Protein AF-A0A6C0EX97-F1 (afdb_monomer_lite)

Sequence (142 aa):
MNKRNRVCPNDDPIFTKLFYKIGMLQKNMSPTEVVSMRMQVYYCVCIIIRAAIVVAIYHWRNSIVMRVLVFIGAMIGVVNLGSRMNSGTQWWSKKFQFVMSIIIVLTVIFTQLKMVDSCAMSIAMLVSLLGGVVQSFVVGFC

pLDDT: mean 72.37, std 12.92, range [32.94, 87.44]

Foldseek 3Di:
DDPPDPPVPCPPVVLVVVCVVVVVDDPPDDPVVSVVSSLVVVLVVVLVVLVVLLVVCVVCLVPPVNLVVLLVVLVCLQVVLVVCQPDDDCNVVSVLSNVLSVVLNVQSVCVVVVVDPSVVNSVSSVVSSVVSVVCSVPDDDD

Secondary structure (DSSP, 8-state):
--------S---HHHHHHHHHTTSS-TT--HHHHHHHHHHHHHHHHHHHHHHHHHHHHHHTT-HHHHHHHHHHHHHHHHHHHTTTTSSS-HHHHHHHHHHHHHHHHHHHHHHTTSS-THHHHHHHHHHHHHHHHHHHH----

Radius of gyration: 17.91 Å; chains: 1; bounding box: 39×33×51 Å

Structure (mmCIF, N/CA/C/O backbone):
data_AF-A0A6C0EX97-F1
#
_entry.id   AF-A0A6C0EX97-F1
#
loop_
_atom_site.group_PDB
_atom_site.id
_atom_site.type_symbol
_atom_site.label_atom_id
_atom_site.label_alt_id
_atom_site.label_comp_id
_atom_site.label_asym_id
_atom_site.label_entity_id
_atom_site.label_seq_id
_atom_site.pdbx_PDB_ins_code
_atom_site.Cartn_x
_atom_site.Cartn_y
_atom_site.Cartn_z
_atom_site.occupancy
_atom_site.B_iso_or_equiv
_atom_site.auth_seq_id
_atom_site.auth_comp_id
_atom_site.auth_asym_id
_atom_site.auth_atom_id
_atom_site.pdbx_PDB_model_num
ATOM 1 N N . MET A 1 1 ? 20.251 16.235 -23.180 1.00 37.28 1 MET A N 1
ATOM 2 C CA . MET A 1 1 ? 20.378 15.334 -22.008 1.00 37.28 1 MET A CA 1
ATOM 3 C C . MET A 1 1 ? 20.328 13.885 -22.480 1.00 37.28 1 MET A C 1
ATOM 5 O O . MET A 1 1 ? 19.363 13.490 -23.121 1.00 37.28 1 MET A O 1
ATOM 9 N N . ASN A 1 2 ? 21.413 13.143 -22.257 1.00 32.94 2 ASN A N 1
ATOM 10 C CA . ASN A 1 2 ? 21.724 11.854 -22.880 1.00 32.94 2 ASN A CA 1
ATOM 11 C C . ASN A 1 2 ? 20.900 10.708 -22.242 1.00 32.94 2 ASN A C 1
ATOM 13 O O . ASN A 1 2 ? 21.074 10.406 -21.067 1.00 32.94 2 ASN A O 1
ATOM 17 N N . LYS A 1 3 ? 19.975 10.099 -23.001 1.00 38.16 3 LYS A N 1
ATOM 18 C CA . LYS A 1 3 ? 19.034 9.029 -22.581 1.00 38.16 3 LYS A CA 1
ATOM 19 C C . LYS A 1 3 ? 19.608 7.605 -22.748 1.00 38.16 3 LYS A C 1
ATOM 21 O O . LYS A 1 3 ? 18.860 6.671 -23.017 1.00 38.16 3 LYS A O 1
ATOM 26 N N . ARG A 1 4 ? 20.922 7.406 -22.642 1.00 35.78 4 ARG A N 1
ATOM 27 C CA . ARG A 1 4 ? 21.522 6.060 -22.693 1.00 35.78 4 ARG A CA 1
ATOM 28 C C . ARG A 1 4 ? 21.965 5.670 -21.288 1.00 35.78 4 ARG A C 1
ATOM 30 O O . ARG A 1 4 ? 22.695 6.425 -20.661 1.00 35.78 4 ARG A O 1
ATOM 37 N N . ASN A 1 5 ? 21.516 4.506 -20.829 1.00 37.16 5 ASN A N 1
ATOM 38 C CA . ASN A 1 5 ? 21.874 3.864 -19.557 1.00 37.16 5 ASN A CA 1
ATOM 39 C C . ASN A 1 5 ? 21.140 4.363 -18.305 1.00 37.16 5 ASN A C 1
ATOM 41 O O . ASN A 1 5 ? 21.756 4.619 -17.276 1.00 37.16 5 ASN A O 1
ATOM 45 N N . ARG A 1 6 ? 19.803 4.375 -18.332 1.00 42.00 6 ARG A N 1
ATOM 46 C CA . ARG A 1 6 ? 19.059 4.071 -17.100 1.00 42.00 6 ARG A CA 1
ATOM 47 C C . ARG A 1 6 ? 18.862 2.563 -17.023 1.00 42.00 6 ARG A C 1
ATOM 49 O O . ARG A 1 6 ? 17.810 2.040 -17.363 1.00 42.00 6 ARG A O 1
ATOM 56 N N . VAL A 1 7 ? 19.939 1.865 -16.663 1.00 44.94 7 VAL A N 1
ATOM 57 C CA . VAL A 1 7 ? 19.837 0.505 -16.130 1.00 44.94 7 VAL A CA 1
ATOM 58 C C . VAL A 1 7 ? 19.108 0.672 -14.806 1.00 44.94 7 VAL A C 1
ATOM 60 O O . VAL A 1 7 ? 19.675 1.237 -13.873 1.00 44.94 7 VAL A O 1
ATOM 63 N N . CYS A 1 8 ? 17.831 0.292 -14.745 1.00 46.88 8 CYS A N 1
ATOM 64 C CA . CYS A 1 8 ? 17.110 0.290 -13.481 1.00 46.88 8 CYS A CA 1
ATOM 65 C C . CYS A 1 8 ? 17.866 -0.660 -12.536 1.00 46.88 8 CYS A C 1
ATOM 67 O O . CYS A 1 8 ? 17.976 -1.845 -12.847 1.00 46.88 8 CYS A O 1
ATOM 69 N N . PRO A 1 9 ? 18.410 -0.177 -11.406 1.00 41.78 9 PRO A N 1
ATOM 70 C CA . PRO A 1 9 ? 19.334 -0.955 -10.574 1.00 41.78 9 PRO A CA 1
ATOM 71 C C . PRO A 1 9 ? 18.687 -2.163 -9.872 1.00 41.78 9 PRO A C 1
ATOM 73 O O . PRO A 1 9 ? 19.390 -2.940 -9.239 1.00 41.78 9 PRO A O 1
ATOM 76 N N . ASN A 1 10 ? 17.370 -2.345 -10.006 1.00 46.00 10 ASN A N 1
ATOM 77 C CA . ASN A 1 10 ? 16.609 -3.461 -9.447 1.00 46.00 10 ASN A CA 1
ATOM 78 C C . ASN A 1 10 ? 15.980 -4.303 -10.568 1.00 46.00 10 ASN A C 1
ATOM 80 O O . ASN A 1 10 ? 14.757 -4.395 -10.685 1.00 46.00 10 ASN A O 1
ATOM 84 N N . ASP A 1 11 ? 16.809 -4.885 -11.432 1.00 50.69 11 ASP A N 1
ATOM 85 C CA . ASP A 1 11 ? 16.367 -5.930 -12.354 1.00 50.69 11 ASP A CA 1
ATOM 86 C C . ASP A 1 11 ? 16.189 -7.221 -11.541 1.00 50.69 11 ASP A C 1
ATOM 88 O O . ASP A 1 11 ? 17.135 -7.980 -11.358 1.00 50.69 11 ASP A O 1
ATOM 92 N N . ASP A 1 12 ? 15.004 -7.425 -10.958 1.00 55.88 12 ASP A N 1
ATOM 93 C CA . ASP A 1 12 ? 14.705 -8.631 -10.181 1.00 55.88 12 ASP A CA 1
ATOM 94 C C . ASP A 1 12 ? 14.664 -9.847 -11.129 1.00 55.88 12 ASP A C 1
ATOM 96 O O . ASP A 1 12 ? 13.687 -10.033 -11.871 1.00 55.88 12 ASP A O 1
ATOM 100 N N . PRO A 1 13 ? 15.696 -10.714 -11.137 1.00 61.38 13 PRO A N 1
ATOM 101 C CA . PRO A 1 13 ? 15.875 -11.712 -12.191 1.00 61.38 13 PRO A CA 1
ATOM 102 C C . PRO A 1 13 ? 14.784 -12.790 -12.161 1.00 61.38 13 PRO A C 1
ATOM 104 O O . PRO A 1 13 ? 14.502 -13.432 -13.175 1.00 61.38 13 PRO A O 1
ATOM 107 N N . ILE A 1 14 ? 14.146 -12.983 -11.005 1.00 66.75 14 ILE A N 1
ATOM 108 C CA . ILE A 1 14 ? 13.023 -13.906 -10.813 1.00 66.75 14 ILE A CA 1
ATOM 109 C C . ILE A 1 14 ? 11.767 -13.360 -11.496 1.00 66.75 14 ILE A C 1
ATOM 111 O O . ILE A 1 14 ? 11.105 -14.083 -12.240 1.00 66.75 14 ILE A O 1
ATOM 115 N N . PHE A 1 15 ? 11.471 -12.077 -11.290 1.00 63.09 15 PHE A N 1
ATOM 116 C CA . PHE A 1 15 ? 10.287 -11.418 -11.838 1.00 63.09 15 PHE A CA 1
ATOM 117 C C . PHE A 1 15 ? 10.378 -11.331 -13.367 1.00 63.09 15 PHE A C 1
ATOM 119 O O . PHE A 1 15 ? 9.434 -11.667 -14.080 1.00 63.09 15 PHE A O 1
ATOM 126 N N . THR A 1 16 ? 11.570 -11.019 -13.877 1.00 64.94 16 THR A N 1
ATOM 127 C CA . THR A 1 16 ? 11.908 -11.060 -15.304 1.00 64.94 16 THR A CA 1
ATOM 128 C C . THR A 1 16 ? 11.653 -12.430 -15.927 1.00 64.94 16 THR A C 1
ATOM 130 O O . THR A 1 16 ? 10.968 -12.534 -16.945 1.00 64.94 16 THR A O 1
ATOM 133 N N . LYS A 1 17 ? 12.175 -13.501 -15.313 1.00 68.50 17 LYS A N 1
ATOM 134 C CA . LYS A 1 17 ? 11.984 -14.878 -15.795 1.00 68.50 17 LYS A CA 1
ATOM 135 C C . LYS A 1 17 ? 10.520 -15.299 -15.762 1.00 68.50 17 LYS A C 1
ATOM 137 O O . LYS A 1 17 ? 10.087 -16.005 -16.671 1.00 68.50 17 LYS A O 1
ATOM 142 N N . LEU A 1 18 ? 9.770 -14.874 -14.744 1.00 71.06 18 LEU A N 1
ATOM 143 C CA . LEU A 1 18 ? 8.338 -15.129 -14.662 1.00 71.06 18 LEU A CA 1
ATOM 144 C C . LEU A 1 18 ? 7.636 -14.499 -15.867 1.00 71.06 18 LEU A C 1
ATOM 146 O O . LEU A 1 18 ? 7.003 -15.228 -16.616 1.00 71.06 18 LEU A O 1
ATOM 150 N N . PHE A 1 19 ? 7.839 -13.205 -16.128 1.00 70.81 19 PHE A N 1
ATOM 151 C CA . PHE A 1 19 ? 7.210 -12.496 -17.248 1.00 70.81 19 PHE A CA 1
ATOM 152 C C . PHE A 1 19 ? 7.517 -13.081 -18.631 1.00 70.81 19 PHE A C 1
ATOM 154 O O . PHE A 1 19 ? 6.626 -13.130 -19.480 1.00 70.81 19 PHE A O 1
ATOM 161 N N . TYR A 1 20 ? 8.740 -13.572 -18.850 1.00 71.56 20 TYR A N 1
ATOM 162 C CA . TYR A 1 20 ? 9.070 -14.319 -20.067 1.00 71.56 20 TYR A CA 1
ATOM 163 C C . TYR A 1 20 ? 8.317 -15.656 -20.156 1.00 71.56 20 TYR A C 1
ATOM 165 O O . TYR A 1 20 ? 7.887 -16.036 -21.240 1.00 71.56 20 TYR A O 1
ATOM 173 N N . LYS A 1 21 ? 8.115 -16.364 -19.034 1.00 73.75 21 LYS A N 1
ATOM 174 C CA . LYS A 1 21 ? 7.358 -17.630 -19.002 1.00 73.75 21 LYS A CA 1
ATOM 175 C C . LYS A 1 21 ? 5.861 -17.448 -19.255 1.00 73.75 21 LYS A C 1
ATOM 177 O O . LYS A 1 21 ? 5.267 -18.303 -19.896 1.00 73.75 21 LYS A O 1
ATOM 182 N N . ILE A 1 22 ? 5.260 -16.358 -18.773 1.00 75.56 22 ILE A N 1
ATOM 183 C CA . ILE A 1 22 ? 3.832 -16.044 -19.002 1.00 75.56 22 ILE A CA 1
ATOM 184 C C . ILE A 1 22 ? 3.579 -15.430 -20.390 1.00 75.56 22 ILE A C 1
ATOM 186 O O . ILE A 1 22 ? 2.448 -15.074 -20.701 1.00 75.56 22 ILE A O 1
ATOM 190 N N . GLY A 1 23 ? 4.617 -15.275 -21.223 1.00 71.31 23 GLY A N 1
ATOM 191 C CA . GLY A 1 23 ? 4.503 -14.723 -22.577 1.00 71.31 23 GLY A CA 1
ATOM 192 C C . GLY A 1 23 ? 4.262 -13.211 -22.635 1.00 71.31 23 GLY A C 1
ATOM 193 O O . GLY A 1 23 ? 4.012 -12.677 -23.711 1.00 71.31 23 GLY A O 1
ATOM 194 N N . MET A 1 24 ? 4.354 -12.508 -21.502 1.00 67.38 24 MET A N 1
ATOM 195 C CA . MET A 1 24 ? 4.162 -11.054 -21.431 1.00 67.38 24 MET A CA 1
ATOM 196 C C . MET A 1 24 ? 5.375 -10.258 -21.928 1.00 67.38 24 MET A C 1
ATOM 198 O O . MET A 1 24 ? 5.216 -9.114 -22.338 1.00 67.38 24 MET A O 1
ATOM 202 N N . LEU A 1 25 ? 6.579 -10.842 -21.900 1.00 68.62 25 LEU A N 1
ATOM 203 C CA . LEU A 1 25 ? 7.792 -10.249 -22.474 1.00 68.62 25 LEU A CA 1
ATOM 204 C C . LEU A 1 25 ? 8.284 -11.092 -23.653 1.00 68.62 25 LEU A C 1
ATOM 206 O O . LEU A 1 25 ? 8.383 -12.315 -23.550 1.00 68.62 25 LEU A O 1
ATOM 210 N N . GLN A 1 26 ? 8.642 -10.438 -24.758 1.00 71.56 26 GLN A N 1
ATOM 211 C CA . GLN A 1 26 ? 9.223 -11.092 -25.934 1.00 71.56 26 GLN A CA 1
ATOM 212 C C . GLN A 1 26 ? 10.745 -10.915 -25.965 1.00 71.56 26 GLN A C 1
ATOM 214 O O . GLN A 1 26 ? 11.262 -9.860 -25.602 1.00 71.56 26 GLN A O 1
ATOM 219 N N . LYS A 1 27 ? 11.474 -11.940 -26.436 1.00 62.53 27 LYS A N 1
ATOM 220 C CA . LYS A 1 27 ? 12.954 -11.967 -26.478 1.00 62.53 27 LYS A CA 1
ATOM 221 C C . LYS A 1 27 ? 13.600 -10.811 -27.264 1.00 62.53 27 LYS A C 1
ATOM 223 O O . LYS A 1 27 ? 14.775 -10.550 -27.042 1.00 62.53 27 LYS A O 1
ATOM 228 N N . ASN A 1 28 ? 12.851 -10.130 -28.137 1.00 67.31 28 ASN A N 1
ATOM 229 C CA . ASN A 1 28 ? 13.343 -9.050 -29.003 1.00 67.31 28 ASN A CA 1
ATOM 230 C C . ASN A 1 28 ? 12.843 -7.644 -28.606 1.00 67.31 28 ASN A C 1
ATOM 232 O O . ASN A 1 28 ? 12.992 -6.711 -29.390 1.00 67.31 28 ASN A O 1
ATOM 236 N N . MET A 1 29 ? 12.239 -7.469 -27.424 1.00 67.19 29 MET A N 1
ATOM 237 C CA . MET A 1 29 ? 11.826 -6.139 -26.950 1.00 67.19 29 MET A CA 1
ATOM 238 C C . MET A 1 29 ? 13.029 -5.273 -26.573 1.00 67.19 29 MET A C 1
ATOM 240 O O . MET A 1 29 ? 14.013 -5.760 -26.007 1.00 67.19 29 MET A O 1
ATOM 244 N N . SER A 1 30 ? 12.931 -3.967 -26.830 1.00 72.00 30 SER A N 1
ATOM 245 C CA . SER A 1 30 ? 13.959 -3.030 -26.385 1.00 72.00 30 SER A CA 1
ATOM 246 C C . SER A 1 30 ? 14.011 -2.981 -24.845 1.00 72.00 30 SER A C 1
ATOM 248 O O . SER A 1 30 ? 12.971 -3.097 -24.187 1.00 72.00 30 SER A O 1
ATOM 250 N N . PRO A 1 31 ? 15.186 -2.760 -24.222 1.00 67.06 31 PRO A N 1
ATOM 251 C CA . PRO A 1 31 ? 15.304 -2.676 -22.761 1.00 67.06 31 PRO A CA 1
ATOM 252 C C . PRO A 1 31 ? 14.346 -1.652 -22.134 1.00 67.06 31 PRO A C 1
ATOM 254 O O . PRO A 1 31 ? 13.841 -1.847 -21.032 1.00 67.06 31 PRO A O 1
ATOM 257 N N . THR A 1 32 ? 14.053 -0.576 -22.863 1.00 67.50 32 THR A N 1
ATOM 258 C CA . THR A 1 32 ? 13.105 0.470 -22.472 1.00 67.50 32 THR A CA 1
ATOM 259 C C . THR A 1 32 ? 11.654 -0.008 -22.412 1.00 67.50 32 THR A C 1
ATOM 261 O O . THR A 1 32 ? 10.930 0.395 -21.505 1.00 67.50 32 THR A O 1
ATOM 264 N N . GLU A 1 33 ? 11.229 -0.880 -23.329 1.00 68.62 33 GLU A N 1
ATOM 265 C CA . GLU A 1 33 ? 9.872 -1.450 -23.339 1.00 68.62 33 GLU A CA 1
ATOM 266 C C . GLU A 1 33 ? 9.697 -2.518 -22.260 1.00 68.62 33 GLU A C 1
ATOM 268 O O . GLU A 1 33 ? 8.659 -2.599 -21.607 1.00 68.62 33 GLU A O 1
ATOM 273 N N . VAL A 1 34 ? 10.746 -3.304 -22.009 1.00 68.00 34 VAL A N 1
ATOM 274 C CA . VAL A 1 34 ? 10.740 -4.299 -20.931 1.00 68.00 34 VAL A CA 1
ATOM 275 C C . VAL A 1 34 ? 10.548 -3.618 -19.571 1.00 68.00 34 VAL A C 1
ATOM 277 O O . VAL A 1 34 ? 9.755 -4.080 -18.749 1.00 68.00 34 VAL A O 1
ATOM 280 N N . VAL A 1 35 ? 11.244 -2.502 -19.332 1.00 67.06 35 VAL A N 1
ATOM 281 C CA . VAL A 1 35 ? 11.113 -1.727 -18.090 1.00 67.06 35 VAL A CA 1
ATOM 282 C C . VAL A 1 35 ? 9.720 -1.102 -17.966 1.00 67.06 35 VAL A C 1
ATOM 284 O O . VAL A 1 35 ? 9.115 -1.191 -16.895 1.00 67.06 35 VAL A O 1
ATOM 287 N N . SER A 1 36 ? 9.174 -0.520 -19.041 1.00 69.31 36 SER A N 1
ATOM 288 C CA . SER A 1 36 ? 7.849 0.112 -18.997 1.00 69.31 36 SER A CA 1
ATOM 289 C C . SER A 1 36 ? 6.721 -0.900 -18.764 1.00 69.31 36 SER A C 1
ATOM 291 O O . SER A 1 36 ? 5.843 -0.640 -17.940 1.00 69.31 36 SER A O 1
ATOM 293 N N . MET A 1 37 ? 6.770 -2.082 -19.392 1.00 68.94 37 MET A N 1
ATOM 294 C CA . MET A 1 37 ? 5.772 -3.134 -19.162 1.00 68.94 37 MET A CA 1
ATOM 295 C C . MET A 1 37 ? 5.826 -3.680 -17.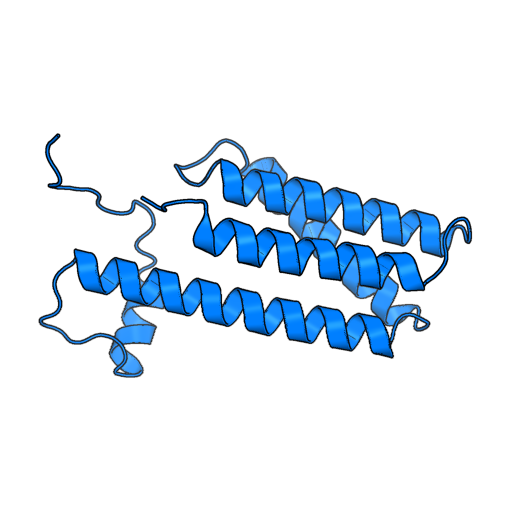736 1.00 68.94 37 MET A C 1
ATOM 297 O O . MET A 1 37 ? 4.789 -3.817 -17.089 1.00 68.94 37 MET A O 1
ATOM 301 N N . ARG A 1 38 ? 7.021 -3.952 -17.199 1.00 68.69 38 ARG A N 1
ATOM 302 C CA . ARG A 1 38 ? 7.151 -4.413 -15.806 1.00 68.69 38 ARG A CA 1
ATOM 303 C C . ARG A 1 38 ? 6.616 -3.389 -14.818 1.00 68.69 38 ARG A C 1
ATOM 305 O O . ARG A 1 38 ? 5.944 -3.763 -13.860 1.00 68.69 38 ARG A O 1
ATOM 312 N N . MET A 1 39 ? 6.895 -2.112 -15.068 1.00 67.50 39 MET A N 1
ATOM 313 C CA . MET A 1 39 ? 6.379 -1.011 -14.268 1.00 67.50 39 MET A CA 1
ATOM 314 C C . MET A 1 39 ? 4.846 -1.003 -14.294 1.00 67.50 39 MET A C 1
ATOM 316 O O . MET A 1 39 ? 4.221 -1.030 -13.235 1.00 67.50 39 MET A O 1
ATOM 320 N N . GLN A 1 40 ? 4.236 -1.048 -15.481 1.00 70.81 40 GLN A N 1
ATOM 321 C CA . GLN A 1 40 ? 2.779 -1.073 -15.629 1.00 70.81 40 GLN A CA 1
ATOM 322 C C . GLN A 1 40 ? 2.133 -2.262 -14.916 1.00 70.81 40 GLN A C 1
ATOM 324 O O . GLN A 1 40 ? 1.155 -2.072 -14.194 1.00 70.81 40 GLN A O 1
ATOM 329 N N . VAL A 1 41 ? 2.683 -3.471 -15.061 1.00 73.56 41 VAL A N 1
ATOM 330 C CA . VAL A 1 41 ? 2.114 -4.651 -14.396 1.00 73.56 41 VAL A CA 1
ATOM 331 C C . VAL A 1 41 ? 2.267 -4.556 -12.882 1.00 73.56 41 VAL A C 1
ATOM 333 O O . VAL A 1 41 ? 1.308 -4.829 -12.164 1.00 73.56 41 VAL A O 1
ATOM 336 N N . TYR A 1 42 ? 3.426 -4.122 -12.379 1.00 71.06 42 TYR A N 1
ATOM 337 C CA . TYR A 1 42 ? 3.623 -3.935 -10.942 1.00 71.06 42 TYR A CA 1
ATOM 338 C C . TYR A 1 42 ? 2.603 -2.947 -10.359 1.00 71.06 42 TYR A C 1
ATOM 340 O O . TYR A 1 42 ? 1.996 -3.223 -9.323 1.00 71.06 42 TYR A O 1
ATOM 348 N N . TYR A 1 43 ? 2.348 -1.831 -11.049 1.00 70.12 43 TYR A N 1
ATOM 349 C CA . TYR A 1 43 ? 1.319 -0.874 -10.643 1.00 70.12 43 TYR A CA 1
ATOM 350 C C . TYR A 1 43 ? -0.083 -1.443 -10.707 1.00 70.12 43 TYR A C 1
ATOM 352 O O . TYR A 1 43 ? -0.838 -1.294 -9.750 1.00 70.12 43 TYR A O 1
ATOM 360 N N . CYS A 1 44 ? -0.421 -2.110 -11.806 1.00 77.19 44 CYS A N 1
ATOM 361 C CA . CYS A 1 44 ? -1.730 -2.711 -11.993 1.00 77.19 44 CYS A CA 1
ATOM 362 C C . CYS A 1 44 ? -2.029 -3.710 -10.867 1.00 77.19 44 CYS A C 1
ATOM 364 O O . CYS A 1 44 ? -3.041 -3.584 -10.179 1.00 77.19 44 CYS A O 1
ATOM 366 N N . VAL A 1 45 ? -1.092 -4.619 -10.585 1.00 76.56 45 VAL A N 1
ATOM 367 C CA . VAL A 1 45 ? -1.199 -5.586 -9.487 1.00 76.56 45 VAL A CA 1
ATOM 368 C C . VAL A 1 45 ? -1.294 -4.878 -8.132 1.00 76.56 45 VAL A C 1
ATOM 370 O O . VAL A 1 45 ? -2.151 -5.226 -7.323 1.00 76.56 45 VAL A O 1
ATOM 373 N N . CYS A 1 46 ? -0.474 -3.854 -7.880 1.00 77.25 46 CYS A N 1
ATOM 374 C CA . CYS A 1 46 ? -0.505 -3.099 -6.625 1.00 77.25 46 CYS A CA 1
ATOM 375 C C . CYS A 1 46 ? -1.853 -2.392 -6.401 1.00 77.25 46 CYS A C 1
ATOM 377 O O . CYS A 1 46 ? -2.405 -2.457 -5.303 1.00 77.25 46 CYS A O 1
ATOM 379 N N . ILE A 1 47 ? -2.412 -1.754 -7.433 1.00 77.88 47 ILE A N 1
ATOM 380 C CA . ILE A 1 47 ? -3.715 -1.080 -7.373 1.00 77.88 47 ILE A CA 1
ATOM 381 C C . ILE A 1 47 ? -4.829 -2.101 -7.131 1.00 77.88 47 ILE A C 1
ATOM 383 O O . ILE A 1 47 ? -5.650 -1.892 -6.239 1.00 77.88 47 ILE A O 1
ATOM 387 N N . ILE A 1 48 ? -4.831 -3.221 -7.862 1.00 81.38 48 ILE A N 1
ATOM 388 C CA . ILE A 1 48 ? -5.834 -4.285 -7.710 1.00 81.38 48 ILE A CA 1
ATOM 389 C C . ILE A 1 48 ? -5.796 -4.866 -6.293 1.00 81.38 48 ILE A C 1
ATOM 391 O O . ILE A 1 48 ? -6.830 -4.931 -5.629 1.00 81.38 48 ILE A O 1
ATOM 395 N N . ILE A 1 49 ? -4.612 -5.238 -5.797 1.00 80.88 49 ILE A N 1
ATOM 396 C CA . ILE A 1 49 ? -4.455 -5.791 -4.446 1.00 80.88 49 ILE A CA 1
ATOM 397 C C . ILE A 1 49 ? -4.896 -4.766 -3.393 1.00 80.88 49 ILE A C 1
ATOM 399 O O . ILE A 1 49 ? -5.634 -5.118 -2.474 1.00 80.88 49 ILE A O 1
ATOM 403 N N . ARG A 1 50 ? -4.506 -3.488 -3.522 1.00 80.56 50 ARG A N 1
ATOM 404 C CA . ARG A 1 50 ? -4.936 -2.435 -2.586 1.00 80.56 50 ARG A CA 1
ATOM 405 C C . ARG A 1 50 ? -6.451 -2.234 -2.608 1.00 80.56 50 ARG A C 1
ATOM 407 O O . ARG A 1 50 ? -7.043 -2.116 -1.540 1.00 80.56 50 ARG A O 1
ATOM 414 N N . ALA A 1 51 ? -7.081 -2.229 -3.781 1.00 80.69 51 ALA A N 1
ATOM 415 C CA . ALA A 1 51 ? -8.531 -2.114 -3.904 1.00 80.69 51 ALA A CA 1
ATOM 416 C C . ALA A 1 51 ? -9.247 -3.308 -3.251 1.00 80.69 51 ALA A C 1
ATOM 418 O O . ALA A 1 51 ? -10.178 -3.111 -2.471 1.00 80.69 51 ALA A O 1
ATOM 419 N N . ALA A 1 52 ? -8.762 -4.532 -3.481 1.00 85.00 52 ALA A N 1
ATOM 420 C CA . ALA A 1 52 ? -9.298 -5.733 -2.843 1.00 85.00 52 ALA A CA 1
ATOM 421 C C . ALA A 1 52 ? -9.188 -5.670 -1.308 1.00 85.00 52 ALA A C 1
ATOM 423 O O . ALA A 1 52 ? -10.152 -5.971 -0.604 1.00 85.00 52 ALA A O 1
ATOM 424 N N . ILE A 1 53 ? -8.047 -5.212 -0.781 1.00 82.56 53 ILE A N 1
ATOM 425 C CA . ILE A 1 53 ? -7.845 -5.024 0.663 1.00 82.56 53 ILE A CA 1
ATOM 426 C C . ILE A 1 53 ? -8.804 -3.964 1.224 1.00 82.56 53 ILE A C 1
ATOM 428 O O . ILE A 1 53 ? -9.395 -4.189 2.278 1.00 82.56 53 ILE A O 1
ATOM 432 N N . VAL A 1 54 ? -8.993 -2.831 0.536 1.00 83.06 54 VAL A N 1
ATOM 433 C CA . VAL A 1 54 ? -9.944 -1.781 0.953 1.00 83.06 54 VAL A CA 1
ATOM 434 C C . VAL A 1 54 ? -11.358 -2.350 1.061 1.00 83.06 54 VAL A C 1
ATOM 436 O O . VAL A 1 54 ? -12.018 -2.144 2.078 1.00 83.06 54 VAL A O 1
ATOM 439 N N . VAL A 1 55 ? -11.807 -3.103 0.053 1.00 86.31 55 VAL A N 1
ATOM 440 C CA . VAL A 1 55 ? -13.136 -3.735 0.041 1.00 86.31 55 VAL A CA 1
ATOM 441 C C . VAL A 1 55 ? -13.277 -4.741 1.185 1.00 86.31 55 VAL A C 1
ATOM 443 O O . VAL A 1 55 ? -14.268 -4.707 1.917 1.00 86.31 55 VAL A O 1
ATOM 446 N N . ALA A 1 56 ? -12.267 -5.588 1.403 1.00 84.50 56 ALA A N 1
ATOM 447 C CA . ALA A 1 56 ? -12.262 -6.548 2.504 1.00 84.50 56 ALA A CA 1
ATOM 448 C C . ALA A 1 56 ? -12.345 -5.852 3.874 1.00 84.50 56 ALA A C 1
ATOM 450 O O . ALA A 1 56 ? -13.157 -6.234 4.716 1.00 84.50 56 ALA A O 1
ATOM 451 N N . ILE A 1 57 ? -11.561 -4.789 4.090 1.00 82.94 57 ILE A N 1
ATOM 452 C CA . ILE A 1 57 ? -11.602 -3.999 5.330 1.00 82.94 57 ILE A CA 1
ATOM 453 C C . ILE A 1 57 ? -12.960 -3.333 5.493 1.00 82.94 57 ILE A C 1
ATOM 455 O O . ILE A 1 57 ? -13.506 -3.358 6.589 1.00 82.94 57 ILE A O 1
ATOM 459 N N . TYR A 1 58 ? -13.528 -2.772 4.428 1.00 85.38 58 TYR A N 1
ATOM 460 C CA . TYR A 1 58 ? -14.820 -2.100 4.491 1.00 85.38 58 TYR A CA 1
ATOM 461 C C . TYR A 1 58 ? -15.940 -3.043 4.946 1.00 85.38 58 TYR A C 1
ATOM 463 O O . TYR A 1 58 ? -16.733 -2.674 5.822 1.00 85.38 58 TYR A O 1
ATOM 471 N N . HIS A 1 59 ? -15.971 -4.265 4.401 1.00 87.44 59 HIS A N 1
ATOM 472 C CA . HIS A 1 59 ? -16.937 -5.291 4.789 1.00 87.44 59 HIS A CA 1
ATOM 473 C C . HIS A 1 59 ? -16.664 -5.858 6.186 1.00 87.44 59 HIS A C 1
ATOM 475 O O . HIS A 1 59 ? -17.607 -6.115 6.931 1.00 87.44 59 HIS A O 1
ATOM 481 N N . TRP A 1 60 ? -15.398 -6.051 6.568 1.00 85.81 60 TRP A N 1
ATOM 482 C CA . TRP A 1 60 ? -15.018 -6.708 7.827 1.00 85.81 60 TRP A CA 1
ATOM 483 C C . TRP A 1 60 ? -14.512 -5.737 8.909 1.00 85.81 60 TRP A C 1
ATOM 485 O O . TRP A 1 60 ? -13.898 -6.162 9.887 1.00 85.81 60 TRP A O 1
ATOM 495 N N . ARG A 1 61 ? -14.815 -4.435 8.802 1.00 77.31 61 ARG A N 1
ATOM 496 C CA . ARG A 1 61 ? -14.324 -3.366 9.707 1.00 77.31 61 ARG A CA 1
ATOM 497 C C . ARG A 1 61 ? -14.671 -3.555 11.188 1.00 77.31 61 ARG A C 1
ATOM 499 O O . ARG A 1 61 ? -13.993 -3.031 12.079 1.00 77.31 61 ARG A O 1
ATOM 506 N N . ASN A 1 62 ? -15.744 -4.292 11.459 1.00 78.56 62 ASN A N 1
ATOM 507 C CA . ASN A 1 62 ? -16.203 -4.582 12.816 1.00 78.56 62 ASN A CA 1
ATOM 508 C C . ASN A 1 62 ? -15.551 -5.840 13.407 1.00 78.56 62 ASN A C 1
ATOM 510 O O . ASN A 1 62 ? -15.602 -6.030 14.617 1.00 78.56 62 ASN A O 1
ATOM 514 N N . SER A 1 63 ? -14.902 -6.671 12.586 1.00 86.38 63 SER A N 1
ATOM 515 C CA . SER A 1 63 ? -14.194 -7.857 13.060 1.00 86.38 63 SER A CA 1
ATOM 516 C C . SER A 1 63 ? -12.859 -7.474 13.690 1.00 86.38 63 SER A C 1
ATOM 518 O O . SER A 1 63 ? -12.022 -6.812 13.069 1.00 86.38 63 SER A O 1
ATOM 520 N N . ILE A 1 64 ? -12.628 -7.942 14.917 1.00 81.94 64 ILE A N 1
ATOM 521 C CA . ILE A 1 64 ? -11.356 -7.737 15.615 1.00 81.94 64 ILE A CA 1
ATOM 522 C C . ILE A 1 64 ? -10.188 -8.391 14.867 1.00 81.94 64 ILE A C 1
ATOM 524 O O . ILE A 1 64 ? -9.100 -7.823 14.816 1.00 81.94 64 ILE A O 1
ATOM 528 N N . VAL A 1 65 ? -10.442 -9.525 14.202 1.00 85.38 65 VAL A N 1
ATOM 529 C CA . 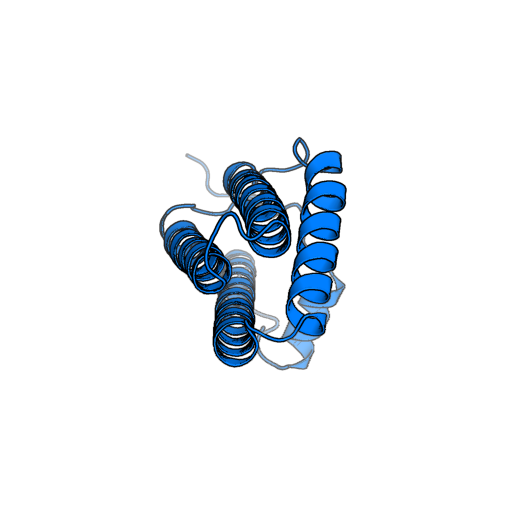VAL A 1 65 ? -9.449 -10.252 13.399 1.00 85.38 65 VAL A CA 1
ATOM 530 C C . VAL A 1 65 ? -8.919 -9.359 12.283 1.00 85.38 65 VAL A C 1
ATOM 532 O O . VAL A 1 65 ? -7.710 -9.250 12.102 1.00 85.38 65 VAL A O 1
ATOM 535 N N . MET A 1 66 ? -9.807 -8.644 11.585 1.00 83.75 66 MET A N 1
ATOM 536 C CA . MET A 1 66 ? -9.394 -7.762 10.494 1.00 83.75 66 MET A CA 1
ATOM 537 C C . MET A 1 66 ? -8.554 -6.588 11.003 1.00 83.75 66 MET A C 1
ATOM 539 O O . MET A 1 66 ? -7.550 -6.234 10.389 1.00 83.75 66 MET A O 1
ATOM 543 N N . ARG A 1 67 ? -8.910 -6.017 12.161 1.00 81.25 67 ARG A N 1
ATOM 544 C CA . ARG A 1 67 ? -8.130 -4.934 12.784 1.00 81.25 67 ARG A CA 1
ATOM 545 C C . ARG A 1 67 ? -6.720 -5.389 13.145 1.00 81.25 67 ARG A C 1
ATOM 547 O O . ARG A 1 67 ? -5.766 -4.665 12.877 1.00 81.25 67 ARG A O 1
ATOM 554 N N . VAL A 1 68 ? -6.586 -6.594 13.699 1.00 84.62 68 VAL A N 1
ATOM 555 C CA . VAL A 1 68 ? -5.286 -7.189 14.041 1.00 84.62 68 VAL A CA 1
ATOM 556 C C . VAL A 1 68 ? -4.457 -7.465 12.784 1.00 84.62 68 VAL A C 1
ATOM 558 O O . VAL A 1 68 ? -3.284 -7.103 12.747 1.00 84.62 68 VAL A O 1
ATOM 561 N N . LEU A 1 69 ? -5.053 -8.026 11.726 1.00 85.75 69 LEU A N 1
ATOM 562 C CA . LEU A 1 69 ? -4.348 -8.269 10.460 1.00 85.75 69 LEU A CA 1
ATOM 563 C C . LEU A 1 69 ? -3.834 -6.969 9.828 1.00 85.75 69 LEU A C 1
ATOM 565 O O . LEU A 1 69 ? -2.681 -6.904 9.400 1.00 85.75 69 LEU A O 1
ATOM 569 N N . VAL A 1 70 ? -4.662 -5.920 9.811 1.00 84.81 70 VAL A N 1
ATOM 570 C CA . VAL A 1 70 ? -4.262 -4.600 9.303 1.00 84.81 70 VAL A CA 1
ATOM 571 C C . VAL A 1 70 ? -3.143 -4.002 10.152 1.00 84.81 70 VAL A C 1
ATOM 573 O O . VAL A 1 70 ? -2.186 -3.466 9.596 1.00 84.81 70 VAL A O 1
ATOM 576 N N . PHE A 1 71 ? -3.220 -4.132 11.479 1.00 82.94 71 PHE A N 1
ATOM 577 C CA . PHE A 1 71 ? -2.171 -3.669 12.384 1.00 82.94 71 PHE A CA 1
ATOM 578 C C . PHE A 1 71 ? -0.832 -4.363 12.113 1.00 82.94 71 PHE A C 1
ATOM 580 O O . PHE A 1 71 ? 0.177 -3.689 11.914 1.00 82.94 71 PHE A O 1
ATOM 587 N N . ILE A 1 72 ? -0.825 -5.698 12.036 1.00 86.50 72 ILE A N 1
ATOM 588 C CA . ILE A 1 72 ? 0.383 -6.486 11.757 1.00 86.50 72 ILE A CA 1
ATOM 589 C C . ILE A 1 72 ? 0.969 -6.099 10.395 1.00 86.50 72 ILE A C 1
ATOM 591 O O . ILE A 1 72 ? 2.161 -5.807 10.299 1.00 86.50 72 ILE A O 1
ATOM 595 N N . GLY A 1 73 ? 0.140 -6.038 9.349 1.00 82.00 73 GLY A N 1
ATOM 596 C CA . GLY A 1 73 ? 0.587 -5.656 8.008 1.00 82.00 73 GLY A CA 1
ATOM 597 C C . GLY A 1 73 ? 1.186 -4.248 7.961 1.00 82.00 73 GLY A C 1
ATOM 598 O O . GLY A 1 73 ? 2.229 -4.033 7.339 1.00 82.00 73 GLY A O 1
ATOM 599 N N . ALA A 1 74 ? 0.576 -3.292 8.663 1.00 82.06 74 ALA A N 1
ATOM 600 C CA . ALA A 1 74 ? 1.080 -1.928 8.734 1.00 82.06 74 ALA A CA 1
ATOM 601 C C . ALA A 1 74 ? 2.391 -1.836 9.538 1.00 82.06 74 ALA A C 1
ATOM 603 O O . ALA A 1 74 ? 3.318 -1.162 9.094 1.00 82.06 74 ALA A O 1
ATOM 604 N N . MET A 1 75 ? 2.521 -2.579 10.6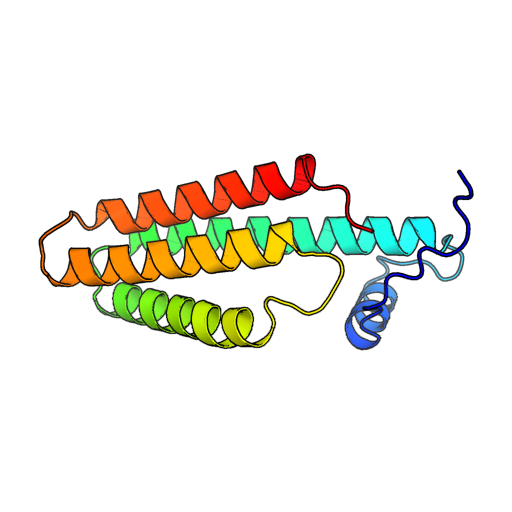44 1.00 82.56 75 MET A N 1
ATOM 605 C CA . MET A 1 75 ? 3.759 -2.672 11.431 1.00 82.56 75 MET A CA 1
ATOM 606 C C . MET A 1 75 ? 4.922 -3.264 10.628 1.00 82.56 75 MET A C 1
ATOM 608 O O . MET A 1 75 ? 6.023 -2.714 10.652 1.00 82.56 75 MET A O 1
ATOM 612 N N . ILE A 1 76 ? 4.681 -4.332 9.858 1.00 83.88 76 ILE A N 1
ATOM 613 C CA . ILE A 1 76 ? 5.682 -4.890 8.933 1.00 83.88 76 ILE A CA 1
ATOM 614 C C . ILE A 1 76 ? 6.117 -3.823 7.922 1.00 83.88 76 ILE A C 1
ATOM 616 O O . ILE A 1 76 ? 7.311 -3.676 7.655 1.00 83.88 76 ILE A O 1
ATOM 620 N N . GLY A 1 77 ? 5.164 -3.047 7.395 1.00 77.50 77 GLY A N 1
ATOM 621 C CA . GLY A 1 77 ? 5.439 -1.904 6.527 1.00 77.50 77 GLY A CA 1
ATOM 622 C C . GLY A 1 77 ? 6.379 -0.893 7.182 1.00 77.50 77 GLY A C 1
ATOM 623 O O . GLY A 1 77 ? 7.413 -0.569 6.603 1.00 77.50 77 GLY A O 1
ATOM 624 N N . VAL A 1 78 ? 6.076 -0.454 8.405 1.00 81.75 78 VAL A N 1
ATOM 625 C CA . VAL A 1 78 ? 6.908 0.504 9.154 1.00 81.75 78 VAL A CA 1
ATOM 626 C C . VAL A 1 78 ? 8.326 -0.036 9.373 1.00 81.75 78 VAL A C 1
ATOM 628 O O . VAL A 1 78 ? 9.292 0.654 9.051 1.00 81.75 78 VAL A O 1
ATOM 631 N N . VAL A 1 79 ? 8.479 -1.272 9.856 1.00 81.69 79 VAL A N 1
ATOM 632 C CA . VAL A 1 79 ? 9.800 -1.860 10.160 1.00 81.69 79 VAL A CA 1
ATOM 633 C C . VAL A 1 79 ? 10.634 -2.070 8.889 1.00 81.69 79 VAL A C 1
ATOM 635 O O . VAL A 1 79 ? 11.819 -1.721 8.835 1.00 81.69 79 VAL A O 1
ATOM 638 N N . ASN A 1 80 ? 10.021 -2.604 7.831 1.00 77.31 80 ASN A N 1
ATOM 639 C CA . ASN A 1 80 ? 10.727 -2.933 6.595 1.00 77.31 80 ASN A CA 1
ATOM 640 C C . ASN A 1 80 ? 11.077 -1.682 5.767 1.00 77.31 80 ASN A C 1
ATOM 642 O O . ASN A 1 80 ? 12.156 -1.605 5.182 1.00 77.31 80 ASN A O 1
ATOM 646 N N . LEU A 1 81 ? 10.192 -0.678 5.724 1.00 72.44 81 LEU A N 1
ATOM 647 C CA . LEU A 1 81 ? 10.463 0.579 5.016 1.00 72.44 81 LEU A CA 1
ATOM 648 C C . LEU A 1 81 ? 11.356 1.520 5.824 1.00 72.44 81 LEU A C 1
ATOM 650 O O . LEU A 1 81 ? 12.198 2.182 5.223 1.00 72.44 81 LEU A O 1
ATOM 654 N N . GLY A 1 82 ? 11.234 1.541 7.154 1.00 69.75 82 GLY A N 1
ATOM 655 C CA . GLY A 1 82 ? 12.072 2.368 8.024 1.00 69.75 82 GLY A CA 1
ATOM 656 C C . GLY A 1 82 ? 13.560 2.039 7.884 1.00 69.75 82 GLY A C 1
ATOM 657 O O . GLY A 1 82 ? 14.379 2.936 7.70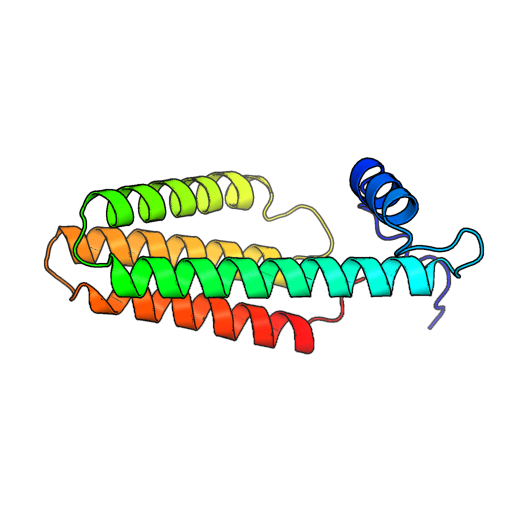3 1.00 69.75 82 GLY A O 1
ATOM 658 N N . SER A 1 83 ? 13.911 0.750 7.842 1.00 68.56 83 SER A N 1
ATOM 659 C CA . SER A 1 83 ? 15.302 0.301 7.652 1.00 68.56 83 SER A CA 1
ATOM 660 C C . SER A 1 83 ? 15.858 0.550 6.240 1.00 68.56 83 SER A C 1
ATOM 662 O O . SER A 1 83 ? 17.073 0.577 6.051 1.00 68.56 83 SER A O 1
ATOM 664 N N . ARG A 1 84 ? 14.995 0.765 5.236 1.00 66.75 84 ARG A N 1
ATOM 665 C CA . ARG A 1 84 ? 15.369 0.900 3.811 1.00 66.75 84 ARG A CA 1
ATOM 666 C C . ARG A 1 84 ? 15.041 2.273 3.216 1.00 66.75 84 ARG A C 1
ATOM 668 O O . ARG A 1 84 ? 15.055 2.431 1.991 1.00 66.75 84 ARG A O 1
ATOM 675 N N . MET A 1 85 ? 14.747 3.263 4.063 1.00 63.22 85 MET A N 1
ATOM 676 C CA . MET A 1 85 ? 14.215 4.565 3.645 1.00 63.22 85 MET A CA 1
ATOM 677 C C . MET A 1 85 ? 15.229 5.418 2.864 1.00 63.22 85 MET A C 1
ATOM 679 O O . MET A 1 85 ? 14.830 6.216 2.019 1.00 63.22 85 MET A O 1
ATOM 683 N N . ASN A 1 86 ? 16.531 5.200 3.088 1.00 61.25 86 ASN A N 1
ATOM 684 C CA . ASN A 1 86 ? 17.620 5.950 2.449 1.00 61.25 86 ASN A CA 1
ATOM 685 C C . ASN A 1 86 ? 18.275 5.228 1.255 1.00 61.25 86 ASN A C 1
ATOM 687 O O . ASN A 1 86 ? 19.229 5.749 0.687 1.00 61.25 86 ASN A O 1
ATOM 691 N N . SER A 1 87 ? 17.793 4.043 0.856 1.00 55.75 87 SER A N 1
ATOM 692 C CA . SER A 1 87 ? 18.391 3.273 -0.246 1.00 55.75 87 SER A CA 1
ATOM 693 C C . SER A 1 87 ? 17.554 3.374 -1.537 1.00 55.75 87 SER A C 1
ATOM 695 O O . SER A 1 87 ? 16.377 3.004 -1.565 1.00 55.75 87 SER A O 1
ATOM 697 N N . GLY A 1 88 ? 18.159 3.871 -2.624 1.00 57.66 88 GLY A N 1
ATOM 698 C CA . GLY A 1 88 ? 17.616 3.839 -3.995 1.00 57.66 88 GLY A CA 1
ATOM 699 C C . GLY A 1 88 ? 16.887 5.101 -4.497 1.00 57.66 88 GLY A C 1
ATOM 700 O O . GLY A 1 88 ? 16.533 5.994 -3.733 1.00 57.66 88 GLY A O 1
ATOM 701 N N . THR A 1 89 ? 16.634 5.150 -5.812 1.00 56.44 89 THR A N 1
ATOM 702 C CA . THR A 1 89 ? 16.049 6.293 -6.555 1.00 56.44 89 THR A CA 1
ATOM 703 C C . THR A 1 89 ? 14.534 6.478 -6.368 1.00 56.44 89 THR A C 1
ATOM 705 O O . THR A 1 89 ? 13.976 7.494 -6.772 1.00 56.44 89 THR A O 1
ATOM 708 N N . GLN A 1 90 ? 13.846 5.552 -5.692 1.00 59.38 90 GLN A N 1
ATOM 709 C CA . GLN A 1 90 ? 12.387 5.573 -5.477 1.00 59.38 90 GLN A CA 1
ATOM 710 C C . GLN A 1 90 ? 11.959 6.336 -4.203 1.00 59.38 90 GLN A C 1
ATOM 712 O O . GLN A 1 90 ? 11.030 5.930 -3.497 1.00 59.38 90 GLN A O 1
ATOM 717 N N . TRP A 1 91 ? 12.655 7.430 -3.885 1.00 55.00 91 TRP A N 1
ATOM 718 C CA . TRP A 1 91 ? 12.543 8.173 -2.620 1.00 55.00 91 TRP A CA 1
ATOM 719 C C . TRP A 1 91 ? 11.105 8.578 -2.265 1.00 55.00 91 TRP A C 1
ATOM 721 O O . TRP A 1 91 ? 10.681 8.428 -1.120 1.00 55.00 91 TRP A O 1
ATOM 731 N N . TRP A 1 92 ? 10.322 9.026 -3.249 1.00 61.50 92 TRP A N 1
ATOM 732 C CA . TRP A 1 92 ? 8.955 9.502 -3.017 1.00 61.50 92 TRP A CA 1
ATOM 733 C C . TRP A 1 92 ? 7.976 8.357 -2.702 1.00 61.50 92 TRP A C 1
ATOM 735 O O . TRP A 1 92 ? 7.196 8.448 -1.757 1.00 61.50 92 TRP A O 1
ATOM 745 N N . SER A 1 93 ? 8.083 7.228 -3.415 1.00 67.38 93 SER A N 1
ATOM 746 C CA . SER A 1 93 ? 7.236 6.040 -3.208 1.00 67.38 93 SER A CA 1
ATOM 747 C C . SER A 1 93 ? 7.376 5.443 -1.820 1.00 67.38 93 SER A C 1
ATOM 749 O O . SER A 1 93 ? 6.389 5.123 -1.161 1.00 67.38 93 SER A O 1
ATOM 751 N N . LYS A 1 94 ? 8.628 5.253 -1.391 1.00 67.94 94 LYS A N 1
ATOM 752 C CA . LYS A 1 94 ? 8.934 4.605 -0.116 1.00 67.94 94 LYS A CA 1
ATOM 753 C C . LYS A 1 94 ? 8.475 5.471 1.051 1.00 67.94 94 LYS A C 1
ATOM 755 O O . LYS A 1 94 ? 7.896 4.952 1.999 1.00 67.94 94 LYS A O 1
ATOM 760 N N . LYS A 1 95 ? 8.667 6.790 0.949 1.00 71.81 95 LYS A N 1
ATOM 761 C CA . LYS A 1 95 ? 8.211 7.753 1.955 1.00 71.81 95 LYS A CA 1
ATOM 762 C C . LYS A 1 95 ? 6.696 7.828 2.042 1.00 71.81 95 LYS A C 1
ATOM 764 O O . LYS A 1 95 ? 6.167 7.757 3.145 1.00 71.81 95 LYS A O 1
ATOM 769 N N . PHE A 1 96 ? 6.001 7.908 0.907 1.00 76.81 96 PHE A N 1
ATOM 770 C CA . PHE A 1 96 ? 4.539 7.902 0.893 1.00 76.81 96 PHE A CA 1
ATOM 771 C C . PHE A 1 96 ? 3.981 6.619 1.526 1.00 76.81 96 PHE A C 1
ATOM 773 O O . PHE A 1 96 ? 3.121 6.681 2.402 1.00 76.81 96 PHE A O 1
ATOM 780 N N . GLN A 1 97 ? 4.527 5.456 1.156 1.00 75.50 97 GLN A N 1
ATOM 781 C CA . GLN A 1 97 ? 4.112 4.180 1.736 1.00 75.50 97 GLN A CA 1
ATOM 782 C C . GLN A 1 97 ? 4.385 4.113 3.244 1.00 75.50 97 GLN A C 1
ATOM 784 O O . GLN A 1 97 ? 3.515 3.677 3.989 1.00 75.50 97 GLN A O 1
ATOM 789 N N . PHE A 1 98 ? 5.546 4.586 3.700 1.00 79.31 98 PHE A N 1
ATOM 790 C CA . PHE A 1 98 ? 5.894 4.638 5.120 1.00 79.31 98 PHE A CA 1
ATOM 791 C C . PHE A 1 98 ? 4.944 5.544 5.919 1.00 79.31 98 PHE A C 1
ATOM 793 O O . PHE A 1 98 ? 4.416 5.122 6.947 1.00 79.31 98 PHE A O 1
ATOM 800 N N . VAL A 1 99 ? 4.662 6.751 5.417 1.00 81.56 99 VAL A N 1
ATOM 801 C CA . VAL A 1 99 ? 3.714 7.688 6.041 1.00 81.56 99 VAL A CA 1
ATOM 802 C C . VAL A 1 99 ? 2.316 7.075 6.116 1.00 81.56 99 VAL A C 1
ATOM 804 O O . VAL A 1 99 ? 1.707 7.081 7.183 1.00 81.56 99 VAL A O 1
ATOM 807 N N . MET A 1 100 ? 1.826 6.473 5.027 1.00 80.06 100 MET A N 1
ATOM 808 C CA . MET A 1 100 ? 0.521 5.808 5.037 1.00 80.06 100 MET A CA 1
ATOM 809 C C . MET A 1 100 ? 0.485 4.613 5.992 1.00 80.06 100 MET A C 1
ATOM 811 O O . MET A 1 100 ? -0.515 4.432 6.681 1.00 80.06 100 MET A O 1
ATOM 815 N N . SER A 1 101 ? 1.560 3.825 6.091 1.00 80.00 101 SER A N 1
ATOM 816 C CA . SER A 1 101 ? 1.654 2.740 7.074 1.00 80.00 101 SER A CA 1
ATOM 817 C C . SER A 1 101 ? 1.552 3.263 8.509 1.00 80.00 101 SER A C 1
ATOM 819 O O . SER A 1 101 ? 0.796 2.692 9.289 1.00 80.00 101 SER A O 1
ATOM 821 N N . ILE A 1 102 ? 2.218 4.372 8.848 1.00 83.75 102 ILE A N 1
ATOM 822 C CA . ILE A 1 102 ? 2.090 5.010 10.171 1.00 83.75 102 ILE A CA 1
A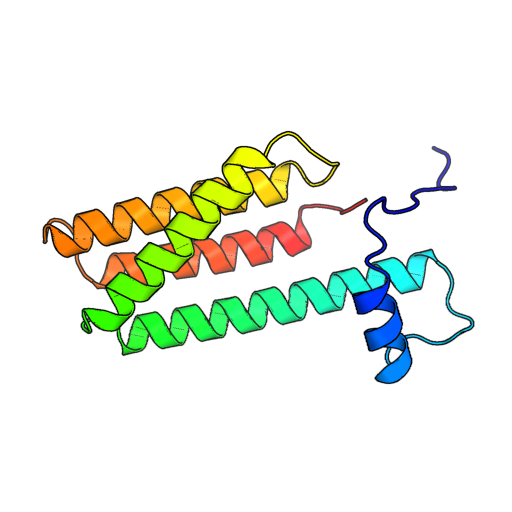TOM 823 C C . ILE A 1 102 ? 0.655 5.487 10.414 1.00 83.75 102 ILE A C 1
ATOM 825 O O . ILE A 1 102 ? 0.084 5.194 11.463 1.00 83.75 102 ILE A O 1
ATOM 829 N N . ILE A 1 103 ? 0.049 6.180 9.444 1.00 85.06 103 ILE A N 1
ATOM 830 C CA . ILE A 1 103 ? -1.334 6.671 9.553 1.00 85.06 103 ILE A CA 1
ATOM 831 C C . ILE A 1 103 ? -2.300 5.506 9.798 1.00 85.06 103 ILE A C 1
ATOM 833 O O . ILE A 1 103 ? -3.175 5.603 10.657 1.00 85.06 103 ILE A O 1
ATOM 837 N N . ILE A 1 104 ? -2.127 4.383 9.094 1.00 83.56 104 ILE A N 1
ATOM 838 C CA . ILE A 1 104 ? -2.949 3.182 9.276 1.00 83.56 104 ILE A CA 1
ATOM 839 C C . ILE A 1 104 ? -2.755 2.596 10.679 1.00 83.56 104 ILE A C 1
ATOM 841 O O . ILE A 1 104 ? -3.753 2.305 11.336 1.00 83.56 104 ILE A O 1
ATOM 845 N N . VAL A 1 105 ? -1.514 2.472 11.171 1.00 84.19 105 VAL A N 1
ATOM 846 C CA . VAL A 1 105 ? -1.227 2.003 12.543 1.00 84.19 105 VAL A CA 1
ATOM 847 C C . VAL A 1 105 ? -1.939 2.875 13.578 1.00 84.19 105 VAL A C 1
ATOM 849 O O . VAL A 1 105 ? -2.668 2.349 14.418 1.00 84.19 105 VAL A O 1
ATOM 852 N N . LEU A 1 106 ? -1.779 4.200 13.490 1.00 85.69 106 LEU A N 1
ATOM 853 C CA . LEU A 1 106 ? -2.419 5.147 14.408 1.00 85.69 106 LEU A CA 1
ATOM 854 C C . LEU A 1 106 ? -3.945 5.050 14.344 1.00 85.69 106 LEU A C 1
ATOM 856 O O . LEU A 1 106 ? -4.605 5.018 15.379 1.00 85.69 106 LEU A O 1
ATOM 860 N N . THR A 1 107 ? -4.503 4.930 13.137 1.00 83.25 107 THR A N 1
ATOM 861 C CA . THR A 1 107 ? -5.948 4.771 12.944 1.00 83.25 107 THR A CA 1
ATOM 862 C C . THR A 1 107 ? -6.446 3.494 13.616 1.00 83.25 107 THR A C 1
ATOM 864 O O . THR A 1 107 ? -7.444 3.542 14.326 1.00 83.25 107 THR A O 1
ATOM 867 N N . VAL A 1 108 ? -5.734 2.367 13.478 1.00 83.06 108 VAL A N 1
ATOM 868 C CA . VAL A 1 108 ? -6.123 1.118 14.151 1.00 83.06 108 VAL A CA 1
ATOM 869 C C . VAL A 1 108 ? -6.077 1.270 15.672 1.00 83.06 108 VAL A C 1
ATOM 871 O O . VAL A 1 108 ? -7.018 0.849 16.342 1.00 83.06 108 VAL A O 1
ATOM 874 N N . ILE A 1 109 ? -5.031 1.897 16.222 1.00 84.50 109 ILE A N 1
ATOM 875 C CA . ILE A 1 109 ? -4.908 2.143 17.669 1.00 84.50 109 ILE A CA 1
ATOM 876 C C . ILE A 1 109 ? -6.087 2.984 18.168 1.00 84.50 109 ILE A C 1
ATOM 878 O O . ILE A 1 109 ? -6.767 2.588 19.114 1.00 84.50 109 ILE A O 1
ATOM 882 N N . PHE A 1 110 ? -6.393 4.100 17.504 1.00 84.19 110 PHE A N 1
ATOM 883 C CA . PHE A 1 110 ? -7.505 4.964 17.901 1.00 84.19 110 PHE A CA 1
ATOM 884 C C . PHE A 1 110 ? -8.875 4.291 17.756 1.00 84.19 110 PHE A C 1
ATOM 886 O O . PHE A 1 110 ? -9.750 4.505 18.598 1.00 84.19 110 PHE A O 1
ATOM 893 N N . THR A 1 111 ? -9.059 3.426 16.755 1.00 82.75 111 THR A N 1
ATOM 894 C CA . THR A 1 111 ? -10.276 2.613 16.626 1.00 82.75 111 THR A CA 1
ATOM 895 C C . THR A 1 111 ? -10.397 1.574 17.750 1.00 82.75 111 THR A C 1
ATOM 897 O O . THR A 1 111 ? -11.507 1.296 18.204 1.00 82.75 111 THR A O 1
ATOM 900 N N . GLN A 1 112 ? -9.289 1.006 18.242 1.00 82.50 112 GLN A N 1
ATOM 901 C CA . GLN A 1 112 ? -9.308 0.086 19.392 1.00 82.50 112 GLN A CA 1
ATOM 902 C C . GLN A 1 112 ? -9.601 0.813 20.710 1.00 82.50 112 GLN A C 1
ATOM 904 O O . GLN A 1 112 ? -10.371 0.316 21.528 1.00 82.50 112 GLN A O 1
ATOM 909 N N . LEU A 1 113 ? -9.066 2.026 20.878 1.00 85.56 113 LEU A N 1
ATOM 910 C CA . LEU A 1 113 ? -9.349 2.902 22.020 1.00 85.56 113 LEU A CA 1
ATOM 911 C C . LEU A 1 113 ? -10.758 3.524 21.978 1.00 85.56 113 LEU A C 1
ATOM 913 O O . LEU A 1 113 ? -11.096 4.317 22.851 1.00 85.56 113 LEU A O 1
ATOM 917 N N . LYS A 1 114 ? -11.579 3.181 20.971 1.00 81.44 114 LYS A N 1
ATOM 918 C CA . LYS A 1 114 ? -12.919 3.744 20.724 1.00 81.44 114 LYS A CA 1
ATOM 919 C C . LYS A 1 114 ? -12.939 5.275 20.601 1.00 81.44 114 LYS A C 1
ATOM 921 O O . LYS A 1 114 ? -13.985 5.889 20.770 1.00 81.44 114 LYS A O 1
ATOM 926 N N . MET A 1 115 ? -11.801 5.890 20.279 1.00 82.62 115 MET A N 1
ATOM 927 C CA . MET A 1 115 ? -11.703 7.336 20.058 1.00 82.62 115 MET A CA 1
ATOM 928 C C . MET A 1 115 ? -12.188 7.734 18.661 1.00 82.62 115 MET A C 1
ATOM 930 O O . MET A 1 115 ? -12.511 8.894 18.427 1.00 82.62 115 MET A O 1
ATOM 934 N N . VAL A 1 116 ? -12.198 6.782 17.724 1.00 82.56 116 VAL A N 1
ATOM 935 C CA . VAL A 1 116 ? -12.539 7.004 16.317 1.00 82.56 116 VAL A CA 1
ATOM 936 C C . VAL A 1 116 ? -13.378 5.838 15.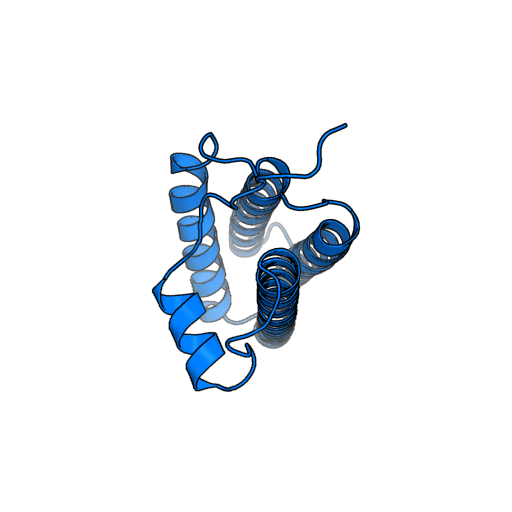796 1.00 82.56 116 VAL A C 1
ATOM 938 O O . VAL A 1 116 ? -13.111 4.676 16.115 1.00 82.56 116 VAL A O 1
ATOM 941 N N . ASP A 1 117 ? -14.366 6.142 14.953 1.00 82.69 117 ASP A N 1
ATOM 942 C CA . ASP A 1 117 ? -15.230 5.146 14.324 1.00 82.69 117 ASP A CA 1
ATOM 943 C C . ASP A 1 117 ? -14.465 4.129 13.470 1.00 82.69 117 ASP A C 1
ATOM 945 O O . ASP A 1 117 ? -13.456 4.429 12.824 1.00 82.69 117 ASP A O 1
ATOM 949 N N . SER A 1 118 ? -15.019 2.917 13.368 1.00 75.69 118 SER A N 1
ATOM 950 C CA . SER A 1 118 ? -14.476 1.842 12.523 1.00 75.69 118 SER A CA 1
ATOM 951 C C . SER A 1 118 ? -14.451 2.190 11.028 1.00 75.69 118 SER A C 1
ATOM 953 O O . SER A 1 118 ? -13.767 1.529 10.243 1.00 75.69 118 SER A O 1
ATOM 955 N N . CYS A 1 119 ? -15.151 3.255 10.625 1.00 80.06 119 CYS A N 1
ATOM 956 C CA . CYS A 1 119 ? -15.110 3.800 9.273 1.00 80.06 119 CYS A CA 1
ATOM 957 C C . CYS A 1 119 ? -13.757 4.458 8.941 1.00 80.06 119 CYS A C 1
ATOM 959 O O . CYS A 1 119 ? -13.305 4.389 7.797 1.00 80.06 119 CYS A O 1
ATOM 961 N N . ALA A 1 120 ? -13.053 5.021 9.930 1.00 80.50 120 ALA A N 1
ATOM 962 C CA . ALA A 1 120 ? -11.802 5.741 9.696 1.00 80.50 120 ALA A CA 1
ATOM 963 C C . ALA A 1 120 ? -10.697 4.853 9.109 1.00 80.50 120 ALA A C 1
ATOM 965 O O . ALA A 1 120 ? -9.945 5.307 8.250 1.00 80.50 120 ALA A O 1
ATOM 966 N N . MET A 1 121 ? -10.642 3.567 9.483 1.00 78.12 121 MET A N 1
ATOM 967 C CA . MET A 1 121 ? -9.708 2.609 8.874 1.00 78.12 121 MET A CA 1
ATOM 968 C C . MET A 1 121 ? -9.951 2.441 7.370 1.00 78.12 121 MET A C 1
ATOM 970 O O . MET A 1 121 ? -9.001 2.373 6.590 1.00 78.12 121 MET A O 1
ATOM 974 N N . SER A 1 122 ? -11.221 2.399 6.956 1.00 81.31 122 SER A N 1
ATOM 975 C CA . SER A 1 122 ? -11.584 2.274 5.539 1.00 81.31 122 SER A CA 1
ATOM 976 C C . SER A 1 122 ? -11.218 3.545 4.772 1.00 81.31 122 SER A C 1
ATOM 978 O O . SER A 1 122 ? -10.666 3.462 3.678 1.00 81.31 122 SER A O 1
ATOM 980 N N . ILE A 1 123 ? -11.444 4.717 5.377 1.00 83.06 123 ILE A N 1
ATOM 981 C CA . ILE A 1 123 ? -11.075 6.018 4.802 1.00 83.06 123 ILE A CA 1
ATOM 982 C C . ILE A 1 123 ? -9.552 6.136 4.654 1.00 83.06 123 ILE A C 1
ATOM 984 O O . ILE A 1 123 ? -9.072 6.483 3.578 1.00 83.06 123 ILE A O 1
ATOM 988 N N . ALA A 1 124 ? -8.775 5.785 5.682 1.00 84.12 124 ALA A N 1
ATOM 989 C CA . ALA A 1 124 ? -7.312 5.822 5.627 1.00 84.12 124 ALA A CA 1
ATOM 990 C C . ALA A 1 124 ? -6.752 4.913 4.517 1.00 84.12 124 ALA A C 1
ATOM 992 O O . ALA A 1 124 ? -5.837 5.296 3.784 1.00 84.12 124 ALA A O 1
ATOM 993 N N . MET A 1 125 ? -7.336 3.724 4.343 1.00 81.56 125 MET A N 1
ATOM 994 C CA . MET A 1 125 ? -6.964 2.804 3.266 1.00 81.56 125 MET A CA 1
ATOM 995 C C . MET A 1 125 ? -7.378 3.319 1.882 1.00 81.56 125 MET A C 1
ATOM 997 O O . MET A 1 125 ? -6.608 3.181 0.931 1.00 81.56 125 MET A O 1
ATOM 1001 N N . LEU A 1 126 ? -8.540 3.967 1.764 1.00 84.69 126 LEU A N 1
ATOM 1002 C CA . LEU A 1 126 ? -8.975 4.607 0.523 1.00 84.69 126 LEU A CA 1
ATOM 1003 C C . LEU A 1 126 ? -8.033 5.751 0.123 1.00 84.69 126 LEU A C 1
ATOM 1005 O O . LEU A 1 126 ? -7.622 5.832 -1.031 1.00 84.69 126 LEU A O 1
ATOM 1009 N N . VAL A 1 127 ? -7.618 6.586 1.079 1.00 84.12 127 VAL A N 1
ATOM 1010 C CA . VAL A 1 127 ? -6.609 7.634 0.855 1.00 84.12 127 VAL A CA 1
ATOM 1011 C C . VAL A 1 127 ? -5.274 7.021 0.416 1.00 84.12 127 VAL A C 1
ATOM 1013 O O . VAL A 1 127 ? -4.632 7.539 -0.496 1.00 84.12 127 VAL A O 1
ATOM 1016 N N . SER A 1 128 ? -4.882 5.875 0.985 1.00 81.19 128 SER A N 1
ATOM 1017 C CA . SER A 1 128 ? -3.678 5.136 0.568 1.00 81.19 128 SER A CA 1
ATOM 1018 C C . SER A 1 128 ? -3.770 4.631 -0.873 1.00 81.19 128 SER A C 1
ATOM 1020 O O . SER A 1 128 ? -2.784 4.665 -1.617 1.00 81.19 128 SER A O 1
ATOM 1022 N N . LEU A 1 129 ? -4.952 4.161 -1.283 1.00 81.81 129 LEU A N 1
ATOM 1023 C CA . LEU A 1 129 ? -5.224 3.733 -2.652 1.00 81.81 129 LEU A CA 1
ATOM 1024 C C . LEU A 1 129 ? -5.151 4.925 -3.610 1.00 81.81 129 LEU A C 1
ATOM 1026 O O . LEU A 1 129 ? -4.372 4.877 -4.556 1.00 81.81 129 LEU A O 1
ATOM 1030 N N . LEU A 1 130 ? -5.894 6.002 -3.338 1.00 84.12 130 LEU A N 1
ATOM 1031 C CA . LEU A 1 130 ? -5.921 7.199 -4.182 1.00 84.12 130 LEU A CA 1
ATOM 1032 C C . LEU A 1 130 ? -4.536 7.836 -4.307 1.00 84.12 130 LEU A C 1
ATOM 1034 O O . LEU A 1 130 ? -4.098 8.130 -5.415 1.00 84.12 130 LEU A O 1
ATOM 1038 N N . GLY A 1 131 ? -3.803 7.976 -3.202 1.00 79.75 131 GLY A N 1
ATOM 1039 C CA . GLY A 1 131 ? -2.436 8.484 -3.243 1.00 79.75 131 GLY A CA 1
ATOM 1040 C C . GLY A 1 131 ? -1.483 7.554 -4.001 1.00 79.75 131 GLY A C 1
ATOM 1041 O O . GLY A 1 131 ? -0.637 8.038 -4.743 1.00 79.75 131 GLY A O 1
ATOM 1042 N N . GLY A 1 132 ? -1.664 6.230 -3.912 1.00 72.75 132 GLY A N 1
ATOM 1043 C CA . GLY A 1 132 ? -0.918 5.262 -4.724 1.00 72.75 132 GLY A CA 1
ATOM 1044 C C . GLY A 1 132 ? -1.239 5.350 -6.222 1.00 72.75 132 GLY A C 1
ATOM 1045 O O . GLY A 1 132 ? -0.341 5.233 -7.056 1.00 72.75 132 GLY A O 1
ATOM 1046 N N . VAL A 1 133 ? -2.497 5.614 -6.579 1.00 77.19 133 VAL A N 1
ATOM 1047 C CA . VAL A 1 133 ? -2.919 5.861 -7.965 1.00 77.19 133 VAL A CA 1
ATOM 1048 C C . VAL A 1 133 ? -2.300 7.161 -8.478 1.00 77.19 133 VAL A C 1
ATOM 1050 O O . VAL A 1 133 ? -1.612 7.138 -9.493 1.00 77.19 133 VAL A O 1
ATOM 1053 N N . VAL A 1 134 ? -2.441 8.272 -7.746 1.00 76.62 134 VAL A N 1
ATOM 1054 C CA . VAL A 1 134 ? -1.836 9.571 -8.099 1.00 76.62 134 VAL A CA 1
ATOM 1055 C C . VAL A 1 134 ? -0.321 9.447 -8.240 1.00 76.62 134 VAL A C 1
ATOM 1057 O O . VAL A 1 134 ? 0.252 9.935 -9.210 1.00 76.62 134 VAL A O 1
ATOM 1060 N N . GLN A 1 135 ? 0.333 8.725 -7.333 1.00 70.81 135 GLN A N 1
ATOM 1061 C CA . GLN A 1 135 ? 1.758 8.438 -7.426 1.00 70.81 135 GLN A CA 1
ATOM 1062 C C . GLN A 1 135 ? 2.138 7.770 -8.752 1.00 70.81 135 GLN A C 1
ATOM 1064 O O . GLN A 1 135 ? 3.164 8.114 -9.337 1.00 70.81 135 GLN A O 1
ATOM 1069 N N . SER A 1 136 ? 1.327 6.811 -9.198 1.00 65.12 136 SER A N 1
ATOM 1070 C CA . SER A 1 136 ? 1.561 6.051 -10.429 1.00 65.12 136 SER A CA 1
ATOM 1071 C C . SER A 1 136 ? 1.525 6.949 -11.672 1.00 65.12 136 SER A C 1
ATOM 1073 O O . SER A 1 136 ? 2.163 6.626 -12.669 1.00 65.12 136 SER A O 1
ATOM 1075 N N . PHE A 1 137 ? 0.820 8.087 -11.602 1.00 66.50 137 PHE A N 1
ATOM 1076 C CA . PHE A 1 137 ? 0.744 9.087 -12.671 1.00 66.50 137 PHE A CA 1
ATOM 1077 C C . PHE A 1 137 ? 1.778 10.215 -12.541 1.00 66.50 137 PHE A C 1
ATOM 1079 O O . PHE A 1 137 ? 2.254 10.722 -13.554 1.00 66.50 137 PHE A O 1
ATOM 1086 N N . VAL A 1 138 ? 2.116 10.632 -11.316 1.00 61.78 138 VAL A N 1
ATOM 1087 C CA . VAL A 1 138 ? 2.927 11.839 -11.059 1.00 61.78 138 VAL A CA 1
ATOM 1088 C C . VAL A 1 138 ? 4.425 11.541 -10.970 1.00 61.78 138 VAL A C 1
ATOM 1090 O O . VAL A 1 138 ? 5.245 12.375 -11.354 1.00 61.78 138 VAL A O 1
ATOM 1093 N N . VAL A 1 139 ? 4.821 10.367 -10.475 1.00 56.56 139 VAL A N 1
ATOM 1094 C CA . VAL A 1 139 ? 6.241 10.039 -10.297 1.00 56.56 139 VAL A CA 1
ATOM 1095 C C . VAL A 1 139 ? 6.744 9.279 -11.520 1.00 56.56 139 VAL A C 1
ATOM 1097 O O . VAL A 1 139 ? 6.451 8.101 -11.698 1.00 56.56 139 VAL A O 1
ATOM 1100 N N . GLY A 1 140 ? 7.545 9.941 -12.357 1.00 45.34 140 GLY A N 1
ATOM 1101 C CA . GLY A 1 140 ? 8.316 9.271 -13.404 1.00 45.34 140 GLY A CA 1
ATOM 1102 C C . GLY A 1 140 ? 9.405 8.399 -12.779 1.00 45.34 140 GLY A C 1
ATOM 1103 O O . GLY A 1 140 ? 10.367 8.925 -12.220 1.00 45.34 140 GLY A O 1
ATOM 1104 N N . PHE A 1 141 ? 9.256 7.075 -12.847 1.00 48.97 141 PHE A N 1
ATOM 1105 C CA . PHE A 1 141 ? 10.263 6.145 -12.334 1.00 48.97 141 PHE A CA 1
ATOM 1106 C C . PHE A 1 141 ? 11.421 6.021 -13.299 1.00 48.97 141 PHE A C 1
ATOM 1108 O O . PHE A 1 141 ? 11.229 5.851 -14.503 1.00 48.97 141 PHE A O 1
ATOM 1115 N N . CYS A 1 142 ? 12.617 6.076 -12.728 1.00 43.03 142 CYS A N 1
ATOM 1116 C CA . CYS A 1 142 ? 13.879 5.795 -13.376 1.00 43.03 142 CYS A CA 1
ATOM 1117 C C . CYS A 1 142 ? 14.813 5.093 -12.391 1.00 43.03 142 CYS A C 1
ATOM 1119 O O . CYS A 1 142 ? 14.955 5.582 -11.243 1.00 43.03 142 CYS A O 1
#

Organism: NCBI:txid1070528